Protein AF-C5D542-F1 (afdb_monomer_lite)

Secondary structure (DSSP, 8-state):
-B-HHHHHHHHHHTTS--SHHHHHHHHHTTSS-EEE----TT-SS-SSSEEEPHHHHHHHHHHTT--HHHHHHHHT-

Sequence (77 aa):
MVTVETAARVLGKFNITFTTEGVRSLVQRGLLKTVPRRNSHIIRGSRYGYGIDLNSLIDMLRNKGVTDDEIKDVLDI

Radius of gyration: 11.78 Å; chains: 1; bounding box: 28×18×33 Å

Structure (mmCIF, N/CA/C/O backbone):
data_AF-C5D542-F1
#
_entry.id   AF-C5D542-F1
#
loop_
_atom_site.group_PDB
_atom_site.id
_atom_site.type_symbol
_atom_site.label_atom_id
_atom_site.label_alt_id
_atom_site.label_comp_id
_atom_site.label_asym_id
_atom_site.label_entity_id
_atom_site.label_seq_id
_atom_site.pdbx_PDB_ins_code
_atom_site.Cartn_x
_atom_site.Cartn_y
_atom_site.Cartn_z
_atom_site.occupancy
_atom_site.B_iso_or_equiv
_atom_site.auth_seq_id
_atom_site.auth_comp_id
_atom_site.auth_asym_id
_atom_site.auth_atom_id
_atom_site.pdbx_PDB_model_num
ATOM 1 N N . MET A 1 1 ? -1.887 -3.748 -11.172 1.00 76.69 1 MET A N 1
ATOM 2 C CA . MET A 1 1 ? -0.730 -2.948 -10.703 1.00 76.69 1 MET A CA 1
ATOM 3 C C . MET A 1 1 ? -1.145 -1.493 -10.656 1.00 76.69 1 MET A C 1
ATOM 5 O O . MET A 1 1 ? -1.898 -1.084 -11.530 1.00 76.69 1 MET A O 1
ATOM 9 N N . VAL A 1 2 ? -0.661 -0.732 -9.681 1.00 82.50 2 VAL A N 1
ATOM 10 C CA . VAL A 1 2 ? -0.895 0.719 -9.586 1.00 82.50 2 VAL A CA 1
ATOM 11 C C . VAL A 1 2 ? 0.436 1.466 -9.605 1.00 82.50 2 VAL A C 1
ATOM 13 O O . VAL A 1 2 ? 1.483 0.885 -9.314 1.00 82.50 2 VAL A O 1
ATOM 16 N N . THR A 1 3 ? 0.432 2.743 -9.983 1.00 85.00 3 THR A N 1
ATOM 17 C CA . THR A 1 3 ? 1.643 3.570 -9.892 1.00 85.00 3 THR A CA 1
ATOM 18 C C . THR A 1 3 ? 1.974 3.866 -8.432 1.00 85.00 3 THR A C 1
ATOM 20 O O . THR A 1 3 ? 1.112 3.802 -7.553 1.00 85.00 3 THR A O 1
ATOM 23 N N . VAL A 1 4 ? 3.231 4.220 -8.164 1.00 86.12 4 VAL A N 1
ATOM 24 C CA . VAL A 1 4 ? 3.664 4.643 -6.821 1.00 86.12 4 VAL A CA 1
ATOM 25 C C . VAL A 1 4 ? 2.890 5.888 -6.365 1.00 86.12 4 VAL A C 1
ATOM 27 O O . VAL A 1 4 ? 2.570 6.016 -5.189 1.00 86.12 4 VAL A O 1
ATOM 30 N N . GLU A 1 5 ? 2.535 6.778 -7.294 1.00 86.56 5 GLU A N 1
ATOM 31 C CA . GLU A 1 5 ? 1.727 7.976 -7.027 1.00 86.56 5 GLU A CA 1
ATOM 32 C C . GLU A 1 5 ? 0.292 7.625 -6.624 1.00 86.56 5 GLU A C 1
ATOM 34 O O . GLU A 1 5 ? -0.212 8.149 -5.631 1.00 86.56 5 GLU A O 1
ATOM 39 N N . THR A 1 6 ? -0.351 6.697 -7.341 1.00 85.62 6 THR A N 1
ATOM 40 C CA . THR A 1 6 ? -1.679 6.200 -6.965 1.00 85.62 6 THR A CA 1
ATOM 41 C C . THR A 1 6 ? -1.626 5.519 -5.601 1.00 85.62 6 THR A C 1
ATOM 43 O O . THR A 1 6 ? -2.453 5.820 -4.748 1.00 85.62 6 THR A O 1
ATOM 46 N N . ALA A 1 7 ? -0.622 4.674 -5.346 1.00 87.12 7 ALA A N 1
ATOM 47 C CA . ALA A 1 7 ? -0.444 4.046 -4.038 1.00 87.12 7 ALA A CA 1
ATOM 48 C C . ALA A 1 7 ? -0.261 5.087 -2.917 1.00 87.12 7 ALA A C 1
ATOM 50 O O . ALA A 1 7 ? -0.873 4.951 -1.862 1.00 87.12 7 ALA A O 1
ATOM 51 N N . ALA A 1 8 ? 0.512 6.154 -3.147 1.00 89.06 8 ALA A N 1
ATOM 52 C CA . ALA A 1 8 ? 0.673 7.244 -2.182 1.00 89.06 8 ALA A CA 1
ATOM 53 C C . ALA A 1 8 ? -0.651 7.977 -1.917 1.00 89.06 8 ALA A C 1
ATOM 55 O O . ALA A 1 8 ? -0.953 8.315 -0.778 1.00 89.06 8 ALA A O 1
ATOM 56 N N . ARG A 1 9 ? -1.476 8.185 -2.950 1.00 87.62 9 ARG A N 1
ATOM 57 C CA . ARG A 1 9 ? -2.803 8.799 -2.803 1.00 87.62 9 ARG A CA 1
ATOM 58 C C . ARG A 1 9 ? -3.758 7.919 -1.992 1.00 87.62 9 ARG A C 1
ATOM 60 O O . ARG A 1 9 ? -4.435 8.430 -1.105 1.00 87.62 9 ARG A O 1
ATOM 67 N N . VAL A 1 10 ? -3.781 6.614 -2.272 1.00 87.00 10 VAL A N 1
ATOM 68 C CA . VAL A 1 10 ? -4.590 5.620 -1.544 1.00 87.00 10 VAL A CA 1
ATOM 69 C C . VAL A 1 10 ? -4.176 5.588 -0.073 1.00 87.00 10 VAL A C 1
ATOM 71 O O . VAL A 1 10 ? -4.996 5.787 0.815 1.00 87.00 10 VAL A O 1
ATOM 74 N N . LEU A 1 11 ? -2.880 5.415 0.194 1.00 88.31 11 LEU A N 1
ATOM 75 C CA . LEU A 1 11 ? -2.338 5.365 1.553 1.00 88.31 11 LEU A CA 1
ATOM 76 C C . LEU A 1 11 ? -2.492 6.695 2.301 1.00 88.31 11 LEU A C 1
ATOM 78 O O . LEU A 1 11 ? -2.582 6.694 3.530 1.00 88.31 11 LEU A O 1
ATOM 82 N N . GLY A 1 12 ? -2.556 7.813 1.577 1.00 88.44 12 GLY A N 1
ATOM 83 C CA . GLY A 1 12 ? -2.823 9.133 2.132 1.00 88.44 12 GLY A CA 1
ATOM 84 C C . GLY A 1 12 ? -4.241 9.253 2.687 1.00 88.44 12 GLY A C 1
ATOM 85 O O . GLY A 1 12 ? -4.412 9.799 3.775 1.00 88.44 12 GLY A O 1
ATOM 86 N N . LYS A 1 13 ? -5.249 8.676 2.013 1.00 87.56 13 LYS A N 1
ATOM 87 C CA . LYS A 1 13 ? -6.626 8.640 2.543 1.00 87.56 13 LYS A CA 1
ATOM 88 C C . LYS A 1 13 ? -6.706 7.914 3.893 1.00 87.56 13 LYS A C 1
ATOM 90 O O . LYS A 1 13 ? -7.445 8.345 4.767 1.00 87.56 13 LYS A O 1
ATOM 95 N N . PHE A 1 14 ? -5.883 6.885 4.098 1.00 85.25 14 PHE A N 1
ATOM 96 C CA . PHE A 1 14 ? -5.823 6.117 5.349 1.00 85.25 14 PHE A CA 1
ATOM 97 C C . PHE A 1 14 ? -4.801 6.648 6.370 1.00 85.25 14 PHE A C 1
ATOM 99 O O . PHE A 1 14 ? -4.488 5.962 7.342 1.00 85.25 14 PHE A O 1
ATOM 106 N N . ASN A 1 15 ? -4.246 7.849 6.159 1.00 84.69 15 ASN A N 1
ATOM 107 C CA . ASN A 1 15 ? -3.240 8.466 7.035 1.00 84.69 15 ASN A CA 1
ATOM 108 C C . ASN A 1 15 ? -1.966 7.607 7.239 1.00 84.69 15 ASN A C 1
ATOM 110 O O . ASN A 1 15 ? -1.284 7.708 8.255 1.00 84.69 15 ASN A O 1
ATOM 114 N N . ILE A 1 16 ? -1.629 6.733 6.282 1.00 84.50 16 ILE A N 1
ATOM 115 C CA . ILE A 1 16 ? -0.449 5.856 6.364 1.00 84.50 16 ILE A CA 1
ATOM 116 C C . ILE A 1 16 ? 0.776 6.568 5.791 1.00 84.50 16 ILE A C 1
ATOM 118 O O . ILE A 1 16 ? 1.817 6.664 6.439 1.00 84.50 16 ILE A O 1
ATOM 122 N N . THR A 1 17 ? 0.675 7.044 4.551 1.00 85.25 17 THR A N 1
ATOM 123 C CA . THR A 1 17 ? 1.717 7.855 3.924 1.00 85.25 17 THR A CA 1
ATOM 124 C C . THR A 1 17 ? 1.156 8.658 2.764 1.00 85.25 17 THR A C 1
ATOM 126 O O . THR A 1 17 ? 0.337 8.156 2.007 1.00 85.25 17 THR A O 1
ATOM 129 N N . PHE A 1 18 ? 1.620 9.895 2.616 1.00 82.31 18 PHE A N 1
ATOM 130 C CA . PHE A 1 18 ? 1.128 10.847 1.616 1.00 82.31 18 PHE A CA 1
ATOM 131 C C . PHE A 1 18 ? 2.118 11.058 0.468 1.00 82.31 18 PHE A C 1
ATOM 133 O O . PHE A 1 18 ? 1.820 11.763 -0.493 1.00 82.31 18 PHE A O 1
ATOM 140 N N . THR A 1 19 ? 3.319 10.484 0.576 1.00 87.12 19 THR A N 1
ATOM 141 C CA . THR A 1 19 ? 4.421 10.733 -0.353 1.00 87.12 19 THR A CA 1
ATOM 142 C C . THR A 1 19 ? 4.891 9.442 -0.999 1.00 87.12 19 THR A C 1
ATOM 144 O O . THR A 1 19 ? 4.882 8.365 -0.400 1.00 87.12 19 THR A O 1
ATOM 147 N N . THR A 1 20 ? 5.367 9.554 -2.234 1.00 86.88 20 THR A N 1
ATOM 148 C CA . THR A 1 20 ? 5.927 8.424 -2.981 1.00 86.88 20 THR A CA 1
ATOM 149 C C . THR A 1 20 ? 7.175 7.838 -2.312 1.00 86.88 20 THR A C 1
ATOM 151 O O . THR A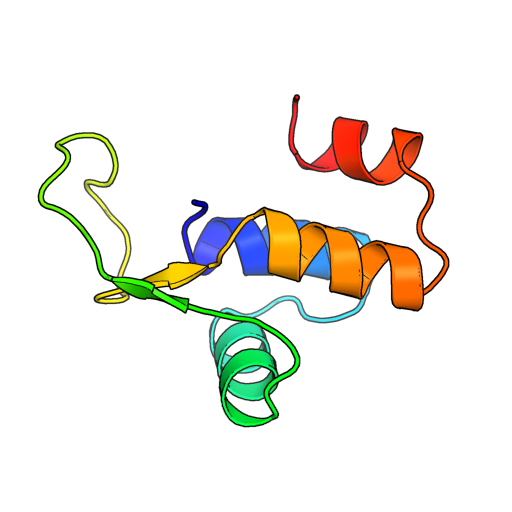 1 20 ? 7.406 6.634 -2.388 1.00 86.88 20 THR A O 1
ATOM 154 N N . GLU A 1 21 ? 7.945 8.651 -1.583 1.00 88.19 21 GLU A N 1
ATOM 155 C CA . GLU A 1 21 ? 9.087 8.181 -0.784 1.00 88.19 21 GLU A CA 1
ATOM 156 C C . GLU A 1 21 ? 8.655 7.370 0.447 1.00 88.19 21 GLU A C 1
ATOM 158 O O . GLU A 1 21 ? 9.337 6.423 0.847 1.00 88.19 21 GLU A O 1
ATOM 163 N N . GLY A 1 22 ? 7.494 7.674 1.030 1.00 87.25 22 GLY A N 1
ATOM 164 C CA . GLY A 1 22 ? 6.918 6.838 2.076 1.00 87.25 22 GLY A CA 1
ATOM 165 C C . GLY A 1 22 ? 6.446 5.487 1.537 1.00 87.25 22 GLY A C 1
ATOM 166 O O . GLY A 1 22 ? 6.738 4.457 2.143 1.00 87.25 22 GLY A O 1
ATOM 167 N N . VAL A 1 23 ? 5.845 5.458 0.340 1.00 87.94 23 VAL A N 1
ATOM 168 C CA . VAL A 1 23 ? 5.541 4.198 -0.369 1.00 87.94 23 VAL A CA 1
ATOM 169 C C . VAL A 1 23 ? 6.817 3.395 -0.617 1.00 87.94 23 VAL A C 1
ATOM 171 O O . VAL A 1 23 ? 6.866 2.199 -0.337 1.00 87.94 23 VAL A O 1
ATOM 174 N N . ARG A 1 24 ? 7.889 4.051 -1.073 1.00 87.62 24 ARG A N 1
ATOM 175 C CA . ARG A 1 24 ? 9.201 3.421 -1.263 1.00 87.62 24 ARG A CA 1
ATOM 176 C C . ARG A 1 24 ? 9.758 2.845 0.040 1.00 87.62 24 ARG A C 1
ATOM 178 O O . ARG A 1 24 ? 10.323 1.756 0.025 1.00 87.62 24 ARG A O 1
ATOM 185 N N . SER A 1 25 ? 9.574 3.536 1.161 1.00 89.62 25 SER A N 1
ATOM 186 C CA . SER A 1 25 ? 10.001 3.046 2.475 1.00 89.62 25 SER A CA 1
ATOM 187 C C . SER A 1 25 ? 9.218 1.798 2.902 1.00 89.62 25 SER A C 1
ATOM 189 O O . SER A 1 25 ? 9.802 0.870 3.455 1.00 89.62 25 SER A O 1
ATOM 191 N N . LEU A 1 26 ? 7.916 1.727 2.604 1.00 88.25 26 LEU A N 1
ATOM 192 C CA . LEU A 1 26 ? 7.092 0.533 2.844 1.00 88.25 26 LEU A CA 1
ATOM 193 C C . LEU A 1 26 ? 7.534 -0.650 1.973 1.00 88.25 26 LEU A C 1
ATOM 195 O O . LEU A 1 26 ? 7.614 -1.776 2.462 1.00 88.25 26 LEU A O 1
ATOM 199 N N . VAL A 1 27 ? 7.894 -0.388 0.715 1.00 89.12 27 VAL A N 1
ATOM 200 C CA . VAL A 1 27 ? 8.491 -1.390 -0.180 1.00 89.12 27 VAL A CA 1
ATOM 201 C C . VAL A 1 27 ? 9.819 -1.905 0.378 1.00 89.12 27 VAL A C 1
ATOM 203 O O . VAL A 1 27 ? 10.023 -3.111 0.457 1.00 89.12 27 VAL A O 1
ATOM 206 N N . GLN A 1 28 ? 10.715 -1.011 0.809 1.00 87.56 28 GLN A N 1
ATOM 207 C CA . GLN A 1 28 ? 12.009 -1.398 1.391 1.00 87.56 28 GLN A CA 1
ATOM 208 C C . GLN A 1 28 ? 11.859 -2.216 2.677 1.00 87.56 28 GLN A C 1
ATOM 210 O O . GLN A 1 28 ? 12.677 -3.088 2.948 1.00 87.56 28 GLN A O 1
ATOM 215 N N . ARG A 1 29 ? 10.800 -1.960 3.452 1.00 88.50 29 ARG A N 1
ATOM 216 C CA . ARG A 1 29 ? 10.440 -2.735 4.647 1.00 88.50 29 ARG A CA 1
ATOM 217 C C . ARG A 1 29 ? 9.766 -4.075 4.329 1.00 88.50 29 ARG A C 1
ATOM 219 O O . ARG A 1 29 ? 9.464 -4.818 5.254 1.00 88.50 29 ARG A O 1
ATOM 226 N N . GLY A 1 30 ? 9.502 -4.378 3.057 1.00 86.31 30 GLY A N 1
ATOM 227 C CA . GLY A 1 30 ? 8.827 -5.608 2.635 1.00 86.31 30 GLY A CA 1
ATOM 228 C C . GLY A 1 30 ? 7.313 -5.617 2.866 1.00 86.31 30 GLY A C 1
ATOM 229 O O . GLY A 1 30 ? 6.691 -6.662 2.712 1.00 86.31 30 GLY A O 1
ATOM 230 N N . LEU A 1 31 ? 6.713 -4.471 3.211 1.00 86.00 31 LEU A N 1
ATOM 231 C CA . LEU A 1 31 ? 5.265 -4.337 3.429 1.00 86.00 31 LEU A CA 1
ATOM 232 C C . LEU A 1 31 ? 4.485 -4.198 2.115 1.00 86.00 31 LEU A C 1
ATOM 234 O O . LEU A 1 31 ? 3.294 -4.483 2.069 1.00 86.00 31 LEU A O 1
ATOM 238 N N . LEU A 1 32 ? 5.153 -3.756 1.047 1.00 88.50 32 LEU A N 1
ATOM 239 C CA . LEU A 1 32 ? 4.577 -3.647 -0.290 1.00 88.50 32 LEU A CA 1
ATOM 240 C C . LEU A 1 32 ? 5.463 -4.356 -1.307 1.00 88.50 32 LEU A C 1
ATOM 242 O O . LEU A 1 32 ? 6.666 -4.105 -1.387 1.00 88.50 32 LEU A O 1
ATOM 246 N N . LYS A 1 33 ? 4.854 -5.202 -2.137 1.00 90.00 33 LYS A N 1
ATOM 247 C CA . LYS A 1 33 ? 5.524 -5.813 -3.285 1.00 90.00 33 LYS A CA 1
ATOM 248 C C . LYS A 1 33 ? 5.494 -4.876 -4.484 1.00 90.00 33 LYS A C 1
ATOM 250 O O . LYS A 1 33 ? 4.490 -4.220 -4.769 1.00 90.00 33 LYS A O 1
ATOM 255 N N . THR A 1 34 ? 6.601 -4.842 -5.213 1.00 89.38 34 THR A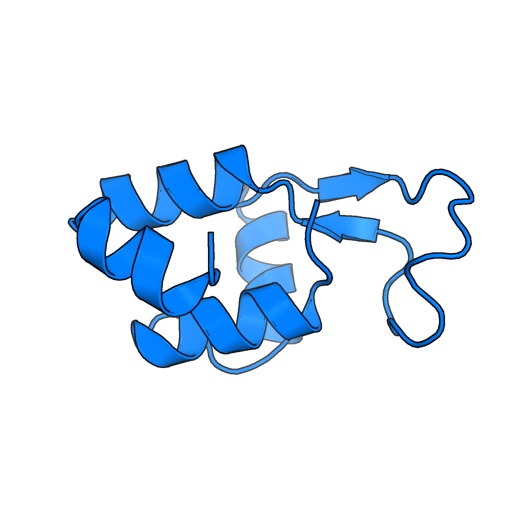 N 1
ATOM 256 C CA . THR A 1 34 ? 6.699 -4.129 -6.484 1.00 89.38 34 THR A CA 1
ATOM 257 C C . THR A 1 34 ? 6.470 -5.084 -7.640 1.00 89.38 34 THR A C 1
ATOM 259 O O . THR A 1 34 ? 6.832 -6.259 -7.591 1.00 89.38 34 THR A O 1
ATOM 262 N N . VAL A 1 35 ? 5.867 -4.565 -8.701 1.00 85.50 35 VAL A N 1
ATOM 263 C CA . VAL A 1 35 ? 5.698 -5.280 -9.963 1.00 85.50 35 VAL A CA 1
ATOM 264 C C . VAL A 1 35 ? 6.574 -4.582 -10.998 1.00 85.50 35 VAL A C 1
ATOM 266 O O . VAL A 1 35 ? 6.475 -3.355 -11.143 1.00 85.50 35 VAL A O 1
ATOM 269 N N . PRO A 1 36 ? 7.445 -5.312 -11.717 1.00 76.19 36 PRO A N 1
ATOM 270 C CA . PRO A 1 36 ? 8.239 -4.713 -12.778 1.00 76.19 36 PRO A CA 1
ATOM 271 C C . PRO A 1 36 ? 7.311 -4.134 -13.848 1.00 76.19 36 PRO A C 1
ATOM 273 O O . PRO A 1 36 ? 6.314 -4.756 -14.226 1.00 76.19 36 PRO A O 1
ATOM 276 N N . ARG A 1 37 ? 7.643 -2.941 -14.355 1.00 69.75 37 ARG A N 1
ATOM 277 C CA . ARG A 1 37 ? 6.938 -2.342 -15.493 1.00 69.75 37 ARG A CA 1
ATOM 278 C C . ARG A 1 37 ? 7.096 -3.279 -16.695 1.00 69.75 37 ARG A C 1
ATOM 280 O O . ARG A 1 37 ? 8.145 -3.308 -17.329 1.00 69.75 37 ARG A O 1
ATOM 287 N N . ARG A 1 38 ? 6.058 -4.047 -17.032 1.00 57.41 38 ARG A N 1
ATOM 288 C CA . ARG A 1 38 ? 5.938 -4.609 -18.383 1.00 57.41 38 ARG A CA 1
ATOM 289 C C . ARG A 1 38 ? 5.461 -3.481 -19.285 1.00 57.41 38 ARG A C 1
ATOM 291 O O . ARG A 1 38 ? 4.505 -2.806 -18.914 1.00 57.41 38 ARG A O 1
ATOM 298 N N . ASN A 1 39 ? 6.155 -3.268 -20.406 1.00 50.41 39 ASN A N 1
ATOM 299 C CA . ASN A 1 39 ? 5.873 -2.275 -21.450 1.00 50.41 39 ASN A CA 1
ATOM 300 C C . ASN A 1 39 ? 4.390 -2.268 -21.846 1.00 50.41 39 ASN A C 1
ATOM 302 O O . ASN A 1 39 ? 3.980 -2.897 -22.815 1.00 50.41 39 ASN A O 1
ATOM 306 N N . SER A 1 40 ? 3.573 -1.566 -21.078 1.00 46.47 40 SER A N 1
ATOM 307 C CA . SER A 1 40 ? 2.159 -1.402 -21.336 1.00 46.47 40 SER A CA 1
ATOM 308 C C . SER A 1 40 ? 1.931 0.095 -21.399 1.00 46.47 40 SER A C 1
ATOM 310 O O . SER A 1 40 ? 2.212 0.813 -20.436 1.00 46.47 40 SER A O 1
ATOM 312 N N . HIS A 1 41 ? 1.472 0.563 -22.561 1.00 51.66 41 HIS A N 1
ATOM 313 C CA . HIS A 1 41 ? 1.207 1.964 -22.919 1.00 51.66 41 HIS A CA 1
ATOM 314 C C . HIS A 1 41 ? 0.328 2.746 -21.916 1.00 51.66 41 HIS A C 1
ATOM 316 O O . HIS A 1 41 ? 0.144 3.948 -22.070 1.00 51.66 41 HIS A O 1
ATOM 322 N N . ILE A 1 42 ? -0.182 2.079 -20.881 1.00 53.84 42 ILE A N 1
ATOM 323 C CA . ILE A 1 42 ? -1.126 2.558 -19.873 1.00 53.84 42 ILE A CA 1
ATOM 324 C C . ILE A 1 42 ? -0.464 3.501 -18.847 1.00 53.84 42 ILE A C 1
ATOM 326 O O . ILE A 1 42 ? -1.145 4.310 -18.230 1.00 53.84 42 ILE A O 1
ATOM 330 N N . ILE A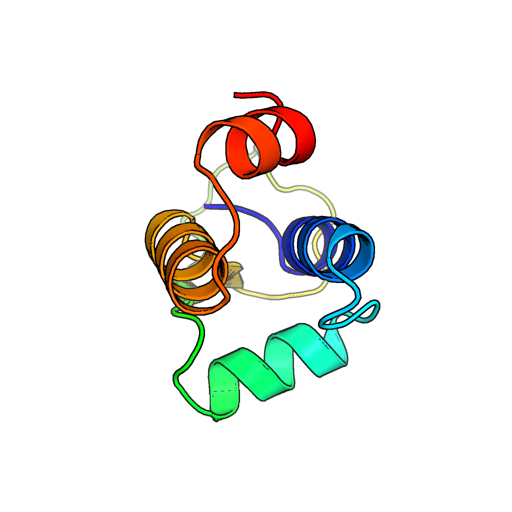 1 43 ? 0.865 3.464 -18.676 1.00 53.47 43 ILE A N 1
ATOM 331 C CA . ILE A 1 43 ? 1.563 4.281 -17.665 1.00 53.47 43 ILE A CA 1
ATOM 332 C C . ILE A 1 43 ? 2.530 5.268 -18.332 1.00 53.47 43 ILE A C 1
ATOM 334 O O . ILE A 1 43 ? 3.747 5.167 -18.173 1.00 53.47 43 ILE A O 1
ATOM 338 N N . ARG A 1 44 ? 2.021 6.237 -19.096 1.00 49.75 44 ARG A N 1
ATOM 339 C CA . ARG A 1 44 ? 2.784 7.440 -19.480 1.00 49.75 44 ARG A CA 1
ATOM 340 C C . ARG A 1 44 ? 2.712 8.431 -18.311 1.00 49.75 44 ARG A C 1
ATOM 342 O O . ARG A 1 44 ? 1.666 9.022 -18.096 1.00 49.75 44 ARG A O 1
ATOM 349 N N . GLY A 1 45 ? 3.788 8.579 -17.533 1.00 54.28 45 GLY A N 1
ATOM 350 C CA . GLY A 1 45 ? 3.878 9.629 -16.501 1.00 54.28 45 GLY A CA 1
ATOM 351 C C . GLY A 1 45 ? 4.521 9.227 -15.175 1.00 54.28 45 GLY A C 1
ATOM 352 O O . GLY A 1 45 ? 5.032 10.092 -14.475 1.00 54.28 45 GLY A O 1
ATOM 353 N N . SER A 1 46 ? 4.577 7.934 -14.838 1.00 58.91 46 SER A N 1
ATOM 354 C CA . SER A 1 46 ? 5.098 7.559 -13.519 1.00 58.91 46 SER A CA 1
ATOM 355 C C . SER A 1 46 ? 6.623 7.669 -13.443 1.00 58.91 46 SER A C 1
ATOM 357 O O . SER A 1 46 ? 7.335 7.055 -14.250 1.00 58.91 46 SER A O 1
ATOM 359 N N . ARG A 1 47 ? 7.103 8.435 -12.451 1.00 68.00 47 ARG A N 1
ATOM 360 C CA . ARG A 1 47 ? 8.527 8.728 -12.173 1.00 68.00 47 ARG A CA 1
ATOM 361 C C . ARG A 1 47 ? 9.338 7.483 -11.785 1.00 68.00 47 ARG A C 1
ATOM 363 O O . ARG A 1 47 ? 10.564 7.515 -11.819 1.00 68.00 47 ARG A O 1
ATOM 370 N N . TYR A 1 48 ? 8.665 6.388 -11.432 1.00 71.38 48 TYR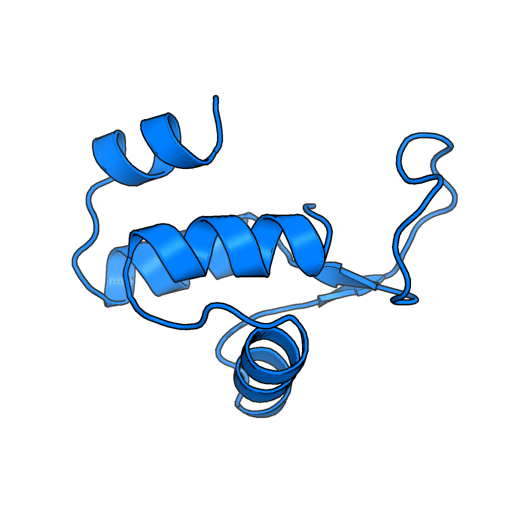 A N 1
ATOM 371 C CA . TYR A 1 48 ? 9.285 5.158 -10.941 1.00 71.38 48 TYR A CA 1
ATOM 372 C C . TYR A 1 48 ? 9.295 4.052 -12.010 1.00 71.38 48 TYR A C 1
ATOM 374 O O . TYR A 1 48 ? 8.344 3.870 -12.772 1.00 71.38 48 TYR A O 1
ATOM 382 N N . GLY A 1 49 ? 10.386 3.280 -12.072 1.00 73.25 49 GLY A N 1
ATOM 383 C CA . GLY A 1 49 ? 10.560 2.153 -13.005 1.00 73.25 49 GLY A CA 1
ATOM 384 C C . GLY A 1 49 ? 9.750 0.895 -12.659 1.00 73.25 49 GLY A C 1
ATOM 385 O O . GLY A 1 49 ? 9.886 -0.125 -13.324 1.00 73.25 49 GLY A O 1
ATOM 386 N N . TYR A 1 50 ? 8.917 0.950 -11.623 1.00 80.94 50 TYR A N 1
ATOM 387 C CA . TYR A 1 50 ? 8.111 -0.160 -11.124 1.00 80.94 50 TYR A CA 1
ATOM 388 C C . TYR A 1 50 ? 6.733 0.342 -10.681 1.00 80.94 50 TYR A C 1
ATOM 390 O O . TYR A 1 50 ? 6.564 1.519 -10.358 1.00 80.94 50 TYR A O 1
ATOM 398 N N . GLY A 1 51 ? 5.754 -0.558 -10.675 1.00 84.50 51 GLY A N 1
ATOM 399 C CA . GLY A 1 51 ? 4.452 -0.341 -10.048 1.00 84.50 51 GLY A CA 1
ATOM 400 C C . GLY A 1 51 ? 4.378 -1.014 -8.680 1.00 84.50 51 GLY A C 1
ATOM 401 O O . GLY A 1 51 ? 5.232 -1.829 -8.331 1.00 84.50 51 GLY A O 1
ATOM 402 N N . ILE A 1 52 ? 3.341 -0.694 -7.917 1.00 87.19 52 ILE A N 1
ATOM 403 C CA . ILE A 1 52 ? 2.985 -1.411 -6.693 1.00 87.19 52 ILE A CA 1
ATOM 404 C C . ILE A 1 52 ? 1.985 -2.512 -7.042 1.00 87.19 52 ILE A C 1
ATOM 406 O O . ILE A 1 52 ? 1.070 -2.323 -7.858 1.00 87.19 52 ILE A O 1
ATOM 410 N N . ASP A 1 53 ? 2.198 -3.686 -6.453 1.00 88.75 53 ASP A N 1
ATOM 411 C CA . ASP A 1 53 ? 1.272 -4.799 -6.572 1.00 88.75 53 ASP A CA 1
ATOM 412 C C . ASP A 1 53 ? -0.027 -4.471 -5.838 1.00 88.75 53 ASP A C 1
ATOM 414 O O . ASP A 1 53 ? -0.018 -4.091 -4.667 1.00 88.75 53 ASP A O 1
ATOM 418 N N . LEU A 1 54 ? -1.149 -4.608 -6.545 1.00 85.75 54 LEU A N 1
ATOM 419 C CA . LEU A 1 54 ? -2.448 -4.237 -5.995 1.00 85.75 54 LEU A CA 1
ATOM 420 C C . LEU A 1 54 ? -2.835 -5.168 -4.843 1.00 85.75 54 LEU A C 1
ATOM 422 O O . LEU A 1 54 ? -3.311 -4.690 -3.822 1.00 85.75 54 LEU A O 1
ATOM 426 N N . ASN A 1 55 ? -2.574 -6.472 -4.974 1.00 87.62 55 ASN A N 1
ATOM 427 C CA . ASN A 1 55 ? -2.901 -7.429 -3.920 1.00 87.62 55 ASN A CA 1
ATOM 428 C C . ASN A 1 55 ? -2.082 -7.158 -2.659 1.00 87.62 55 ASN A C 1
ATOM 430 O O . ASN A 1 55 ? -2.635 -7.164 -1.569 1.00 87.62 55 ASN A O 1
ATOM 434 N N . SER A 1 56 ? -0.791 -6.847 -2.797 1.00 88.94 56 SER A N 1
ATOM 435 C CA . SER A 1 56 ? 0.051 -6.470 -1.659 1.00 88.94 56 SER A CA 1
ATOM 436 C C . SER A 1 56 ? -0.414 -5.179 -0.978 1.00 88.94 56 SER A C 1
ATOM 438 O O . SER A 1 56 ? -0.295 -5.068 0.238 1.00 88.94 56 SER A O 1
ATOM 440 N N . LEU A 1 57 ? -0.936 -4.210 -1.738 1.00 87.81 57 LEU A N 1
ATOM 441 C CA . LEU A 1 57 ? -1.516 -2.987 -1.180 1.00 87.81 57 LEU A CA 1
ATOM 442 C C . LEU A 1 57 ? -2.812 -3.283 -0.412 1.00 87.81 57 LEU A C 1
ATOM 444 O O . LEU A 1 57 ? -2.975 -2.807 0.707 1.00 87.81 57 LEU A O 1
ATOM 448 N N . ILE A 1 58 ? -3.703 -4.092 -0.990 1.00 88.69 58 ILE A N 1
ATOM 449 C CA . ILE A 1 58 ? -4.955 -4.526 -0.353 1.00 88.69 58 ILE A CA 1
ATOM 450 C C . ILE A 1 58 ? -4.660 -5.310 0.931 1.00 88.69 58 ILE A C 1
ATOM 452 O O . ILE A 1 58 ? -5.267 -5.037 1.960 1.00 88.69 58 ILE A O 1
ATOM 456 N N . ASP A 1 59 ? -3.708 -6.243 0.894 1.00 89.56 59 ASP A N 1
ATOM 457 C CA . ASP A 1 59 ? -3.314 -7.052 2.051 1.00 89.56 59 ASP A CA 1
ATOM 458 C C .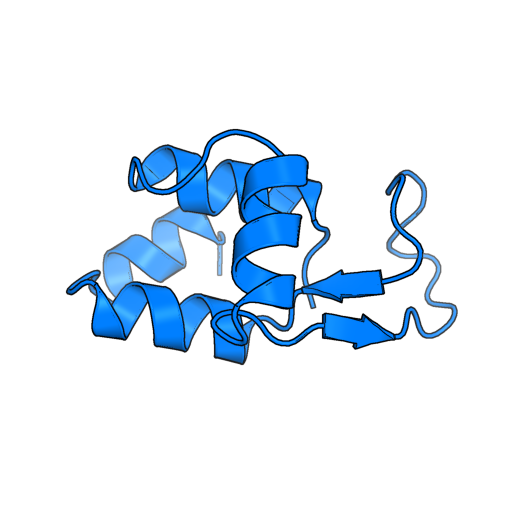 ASP A 1 59 ? -2.791 -6.182 3.201 1.00 89.56 59 ASP A C 1
ATOM 460 O O . ASP A 1 59 ? -3.222 -6.329 4.344 1.00 89.56 59 ASP A O 1
ATOM 464 N N . MET A 1 60 ? -1.957 -5.184 2.889 1.00 87.94 60 MET A N 1
ATOM 465 C CA . MET A 1 60 ? -1.487 -4.207 3.872 1.00 87.94 60 MET A CA 1
ATOM 466 C C . MET A 1 60 ? -2.644 -3.403 4.489 1.00 87.94 60 MET A C 1
ATOM 468 O O . MET A 1 60 ? -2.671 -3.196 5.704 1.00 87.94 60 MET A O 1
ATOM 472 N N . LEU A 1 61 ? -3.590 -2.934 3.668 1.00 87.94 61 LEU A N 1
ATOM 473 C CA . LEU A 1 61 ? -4.754 -2.172 4.131 1.00 87.94 61 LEU A CA 1
ATOM 474 C C . LEU A 1 61 ? -5.660 -3.032 5.024 1.00 87.94 61 LEU A C 1
ATOM 476 O O . LEU A 1 61 ? -6.036 -2.597 6.112 1.00 87.94 61 LEU A O 1
ATOM 480 N N . ARG A 1 62 ? -5.918 -4.284 4.637 1.00 88.69 62 ARG A N 1
ATOM 481 C CA . ARG A 1 62 ? -6.660 -5.246 5.464 1.00 88.69 62 ARG A CA 1
ATOM 482 C C . ARG A 1 62 ? -5.948 -5.546 6.781 1.00 88.69 62 ARG A C 1
ATOM 484 O O . ARG A 1 62 ? -6.592 -5.572 7.824 1.00 88.69 62 ARG A O 1
ATOM 491 N N . ASN A 1 63 ? -4.622 -5.704 6.768 1.00 88.00 63 ASN A N 1
ATOM 492 C CA . ASN A 1 63 ? -3.827 -5.916 7.985 1.00 88.00 63 ASN A CA 1
ATOM 493 C C . ASN A 1 63 ? -3.919 -4.720 8.953 1.00 88.00 63 ASN A C 1
ATOM 495 O O . ASN A 1 63 ? -3.909 -4.888 10.169 1.00 88.00 63 ASN A O 1
ATOM 499 N N . LYS A 1 64 ? -4.082 -3.509 8.409 1.00 84.94 64 LYS A N 1
ATOM 500 C CA . LYS A 1 64 ? -4.351 -2.272 9.156 1.00 84.94 64 LYS A CA 1
ATOM 501 C C . LYS A 1 64 ? -5.790 -2.148 9.679 1.00 84.94 64 LYS A C 1
ATOM 503 O O . LYS A 1 64 ? -6.057 -1.198 10.409 1.00 84.94 64 LYS A O 1
ATOM 508 N N . GLY A 1 65 ? -6.688 -3.071 9.332 1.00 87.00 65 GLY A N 1
ATOM 509 C CA . GLY A 1 65 ? -8.098 -3.043 9.726 1.00 87.00 65 GLY A CA 1
ATOM 510 C C . GLY A 1 65 ? -9.007 -2.255 8.780 1.00 87.00 65 GLY A C 1
ATOM 511 O O . GLY A 1 65 ? -10.135 -1.945 9.151 1.00 87.00 65 GLY A O 1
ATOM 512 N N . VAL A 1 66 ? -8.537 -1.922 7.573 1.00 87.81 66 VAL A N 1
ATOM 513 C CA . VAL A 1 66 ? -9.371 -1.292 6.542 1.00 87.81 66 VAL A CA 1
ATOM 514 C C . VAL A 1 66 ? -10.280 -2.350 5.915 1.00 87.81 66 VAL A C 1
ATOM 516 O O . VAL A 1 66 ? -9.826 -3.442 5.567 1.00 87.81 66 VAL A O 1
ATOM 519 N N . THR A 1 67 ? -11.565 -2.030 5.774 1.00 88.00 67 THR A N 1
ATOM 520 C CA . THR A 1 67 ? -12.560 -2.924 5.176 1.00 88.00 67 THR A CA 1
ATOM 521 C C . THR A 1 67 ? -12.462 -2.934 3.654 1.00 88.00 67 THR A C 1
ATOM 523 O O . THR A 1 67 ? -12.002 -1.985 3.024 1.00 88.00 67 THR A O 1
ATOM 526 N N . ASP A 1 68 ? -12.934 -4.014 3.037 1.00 83.94 68 ASP A N 1
ATOM 527 C CA . ASP A 1 68 ? -12.961 -4.136 1.578 1.00 83.94 68 ASP A CA 1
ATOM 528 C C . ASP A 1 68 ? -13.798 -3.057 0.884 1.00 83.94 68 ASP A C 1
ATOM 530 O O . ASP A 1 68 ? -13.493 -2.691 -0.246 1.00 83.94 68 ASP A O 1
ATOM 534 N N . ASP A 1 69 ? -14.828 -2.547 1.557 1.00 85.00 69 ASP A N 1
ATOM 535 C CA . ASP A 1 69 ? -15.696 -1.484 1.045 1.00 85.00 69 ASP A CA 1
ATOM 536 C C . ASP A 1 69 ? -14.932 -0.157 0.908 1.00 85.00 69 ASP A C 1
ATOM 538 O O . ASP A 1 69 ? -14.886 0.432 -0.169 1.00 85.00 69 ASP A O 1
ATOM 542 N N . GLU A 1 70 ? -14.193 0.224 1.953 1.00 84.31 70 GLU A N 1
ATOM 543 C CA . GLU A 1 70 ? -13.302 1.390 1.942 1.00 84.31 70 GLU A CA 1
ATOM 544 C C . GLU A 1 70 ? -12.195 1.228 0.891 1.00 84.31 70 GLU A C 1
ATOM 546 O O . GLU A 1 70 ? -11.844 2.159 0.173 1.00 84.31 70 GLU A O 1
ATOM 551 N N . ILE A 1 71 ? -11.631 0.026 0.759 1.00 83.94 71 ILE A N 1
ATOM 552 C CA . ILE A 1 71 ? -10.595 -0.254 -0.243 1.00 83.94 71 ILE A CA 1
ATOM 553 C C . ILE A 1 71 ? -11.140 -0.051 -1.665 1.00 83.94 71 ILE A C 1
ATOM 555 O O . ILE A 1 71 ? -10.435 0.521 -2.499 1.00 83.94 71 ILE A O 1
ATOM 559 N N . LYS A 1 72 ? -12.377 -0.487 -1.934 1.00 83.75 72 LYS A N 1
ATOM 560 C CA . LYS A 1 72 ? -13.055 -0.303 -3.225 1.00 83.75 72 LYS A CA 1
ATOM 561 C C . LYS A 1 72 ? -13.380 1.158 -3.515 1.00 83.75 72 LYS A C 1
ATOM 563 O O . LYS A 1 72 ? -13.072 1.609 -4.614 1.00 83.75 72 LYS A O 1
ATOM 568 N N . ASP A 1 73 ? -13.882 1.913 -2.532 1.00 84.06 73 ASP A N 1
ATOM 569 C CA . ASP A 1 73 ? -14.111 3.365 -2.669 1.00 84.06 73 ASP A CA 1
ATOM 570 C C . ASP A 1 73 ? -12.837 4.091 -3.115 1.00 84.06 73 ASP A C 1
ATOM 572 O O . ASP A 1 73 ? -12.839 4.942 -4.005 1.00 84.06 73 ASP A O 1
ATOM 576 N N . VAL A 1 74 ? -11.707 3.741 -2.501 1.00 81.50 74 VAL A N 1
ATOM 577 C CA . VAL A 1 74 ? -10.453 4.449 -2.748 1.00 81.50 74 VAL A CA 1
ATOM 578 C C . VAL A 1 74 ? -9.770 4.013 -4.043 1.00 81.50 74 VAL A C 1
ATOM 580 O O . VAL A 1 74 ? -9.063 4.818 -4.660 1.00 81.50 74 VAL A O 1
ATOM 583 N N . LEU A 1 75 ? -9.946 2.757 -4.448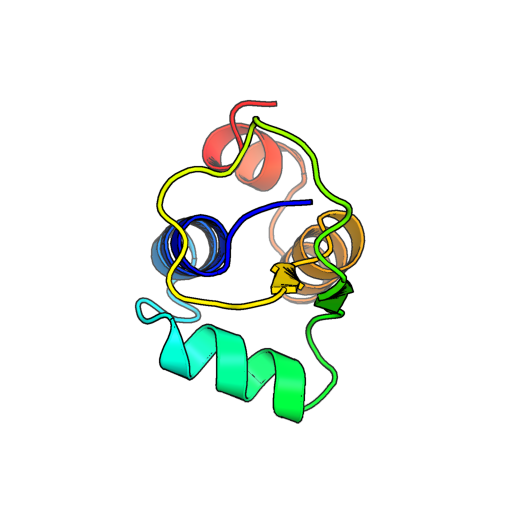 1.00 78.00 75 LEU A N 1
ATOM 584 C CA . LEU A 1 75 ? -9.371 2.216 -5.676 1.00 78.00 75 LEU A CA 1
ATOM 585 C C . LEU A 1 75 ? -10.286 2.365 -6.903 1.00 78.00 75 LEU A C 1
ATOM 587 O O . LEU A 1 75 ? -9.802 2.086 -7.999 1.00 78.00 75 LEU A O 1
ATOM 591 N N . ASP A 1 76 ? -11.523 2.846 -6.733 1.00 69.31 76 ASP A N 1
ATOM 592 C CA . ASP A 1 76 ? -12.529 3.018 -7.796 1.00 69.31 76 ASP A CA 1
ATOM 593 C C . ASP A 1 76 ? -12.747 1.710 -8.594 1.00 69.31 76 ASP A C 1
ATOM 595 O O . ASP A 1 76 ? -12.696 1.686 -9.824 1.00 69.31 76 ASP A O 1
ATOM 599 N N . ILE A 1 77 ? -12.898 0.586 -7.875 1.00 58.91 77 ILE A N 1
ATOM 600 C CA . ILE A 1 77 ? -13.040 -0.787 -8.416 1.00 58.91 77 ILE A CA 1
ATOM 601 C C . ILE A 1 77 ? -14.203 -1.556 -7.799 1.00 58.91 77 ILE A C 1
ATOM 603 O O . ILE A 1 77 ? -14.506 -1.350 -6.603 1.00 58.91 77 ILE A O 1
#

Organism: Geobacillus sp. (strain WCH70) (NCBI:txid471223)

Foldseek 3Di:
DAALQLLLQLCVVVVNHNDSVSSVVCVVVVLWDWAADDPDPPDDPHPDRIHTDLVSSVVSCVVVVHDPVSSCVSVVD

pLDDT: mean 80.92, std 11.68, range [46.47, 90.0]